Protein AF-A0A2A2J1S6-F1 (afdb_monomer_lite)

Sequence (114 aa):
MRLKYALQRLSPGAIIPHLFRLMFLLVLLCCCFSTACAGLIKECRVVGAEELIDEEGCDLSIVRVNRCSGQCLSFSFPNPNTRKNTVHAKCCRMVDSEWVSNESLHAHKDGMFT

InterPro domains:
  IPR004133 DAN [PF03045] (42-93)
  IPR029034 Cystine-knot cytokine [G3DSA:2.10.90.10] (30-110)

Secondary structure (DSSP, 8-state):
--SSSSSS---HHHHHHHHHHHHHHHHHHHHHHHHHHHTT---EEEEEEEEEE--TTS--EEEEEEEEEE---EEEEE-TTTSSEEEEE-----SS-----HHHHHH-TT----

pLDDT: mean 76.31, std 16.29, range [42.03, 92.88]

Organism: NCBI:txid2018661

Structure (mmCIF, N/CA/C/O backbone):
data_AF-A0A2A2J1S6-F1
#
_entry.id   AF-A0A2A2J1S6-F1
#
loop_
_atom_site.group_PDB
_atom_site.id
_atom_site.type_symbol
_atom_site.label_atom_id
_atom_site.label_alt_id
_atom_site.label_comp_id
_atom_site.label_asym_id
_atom_site.label_entity_id
_atom_site.label_seq_id
_atom_site.pdbx_PDB_ins_code
_atom_site.Cartn_x
_atom_site.Cartn_y
_atom_site.Cartn_z
_atom_site.occupancy
_atom_site.B_iso_or_equiv
_atom_site.auth_seq_id
_atom_site.auth_comp_id
_atom_site.auth_asym_id
_atom_site.auth_atom_id
_atom_site.pdbx_PDB_model_num
ATOM 1 N N . MET A 1 1 ? 70.006 -18.187 -14.563 1.00 45.47 1 MET A N 1
ATOM 2 C CA . MET A 1 1 ? 69.696 -17.158 -13.536 1.00 45.47 1 MET A CA 1
ATOM 3 C C . MET A 1 1 ? 68.894 -15.974 -14.112 1.00 45.47 1 MET A C 1
ATOM 5 O O . MET A 1 1 ? 69.337 -14.839 -14.020 1.00 45.47 1 MET A O 1
ATOM 9 N N . ARG A 1 2 ? 67.710 -16.188 -14.710 1.00 51.38 2 ARG A N 1
ATOM 10 C CA . ARG A 1 2 ? 66.875 -15.080 -15.242 1.00 51.38 2 ARG A CA 1
ATOM 11 C C . ARG A 1 2 ? 65.363 -15.232 -15.010 1.00 51.38 2 ARG A C 1
ATOM 13 O O . ARG A 1 2 ? 64.590 -14.477 -15.575 1.00 51.38 2 ARG A O 1
ATOM 20 N N . LEU A 1 3 ? 64.933 -16.162 -14.152 1.00 45.31 3 LEU A N 1
ATOM 21 C CA . LEU A 1 3 ? 63.503 -16.386 -13.882 1.00 45.31 3 LEU A CA 1
ATOM 22 C C . LEU A 1 3 ? 62.995 -15.737 -12.581 1.00 45.31 3 LEU A C 1
ATOM 24 O O . LEU A 1 3 ? 61.798 -15.735 -12.329 1.00 45.31 3 LEU A O 1
ATOM 28 N N . LYS A 1 4 ? 63.882 -15.156 -11.758 1.00 44.22 4 LYS A N 1
ATOM 29 C CA . LYS A 1 4 ? 63.505 -14.511 -10.484 1.00 44.22 4 LYS A CA 1
ATOM 30 C C . LYS A 1 4 ? 63.118 -13.028 -10.612 1.00 44.22 4 LYS A C 1
ATOM 32 O O . LYS A 1 4 ? 62.573 -12.478 -9.669 1.00 44.22 4 LYS A O 1
ATOM 37 N N . TYR A 1 5 ? 63.343 -12.393 -11.767 1.00 45.44 5 TYR A N 1
ATOM 38 C CA . TYR A 1 5 ? 63.159 -10.941 -11.934 1.00 45.44 5 TYR A CA 1
ATOM 39 C C . TYR A 1 5 ? 61.802 -10.515 -12.518 1.00 45.44 5 TYR A C 1
ATOM 41 O O . TYR A 1 5 ? 61.504 -9.324 -12.544 1.00 45.44 5 TYR A O 1
ATOM 49 N N . ALA A 1 6 ? 60.961 -11.451 -12.971 1.00 47.38 6 ALA A N 1
ATOM 50 C CA . ALA A 1 6 ? 59.652 -11.117 -13.548 1.00 47.38 6 ALA A CA 1
ATOM 51 C C . ALA A 1 6 ? 58.506 -11.094 -12.514 1.00 47.38 6 ALA A C 1
ATOM 53 O O . ALA A 1 6 ? 57.470 -10.488 -12.762 1.00 47.38 6 ALA A O 1
ATOM 54 N N . LEU A 1 7 ? 58.701 -11.700 -11.337 1.00 47.94 7 LEU A N 1
ATOM 55 C CA . LEU A 1 7 ? 57.692 -11.802 -10.269 1.00 47.94 7 LEU A CA 1
ATOM 56 C C . LEU A 1 7 ? 57.737 -10.647 -9.251 1.00 47.94 7 LEU A C 1
ATOM 58 O O . LEU A 1 7 ? 56.959 -10.630 -8.305 1.00 47.94 7 LEU A O 1
ATOM 62 N N . GLN A 1 8 ? 58.621 -9.665 -9.445 1.00 48.72 8 GLN A N 1
ATOM 63 C CA . GLN A 1 8 ? 58.865 -8.560 -8.504 1.00 48.72 8 GLN A CA 1
ATOM 64 C C . GLN A 1 8 ? 58.254 -7.214 -8.940 1.00 48.72 8 GLN A C 1
ATOM 66 O O . GLN A 1 8 ? 58.631 -6.165 -8.425 1.00 48.72 8 GLN A O 1
ATOM 71 N N . ARG A 1 9 ? 57.302 -7.224 -9.888 1.00 48.19 9 ARG A N 1
ATOM 72 C CA . ARG A 1 9 ? 56.611 -6.016 -10.386 1.00 48.19 9 ARG A CA 1
ATOM 73 C C . ARG A 1 9 ? 55.110 -5.941 -10.094 1.00 48.19 9 ARG A C 1
ATOM 75 O O . ARG A 1 9 ? 54.458 -5.044 -10.617 1.00 48.19 9 ARG A O 1
ATOM 82 N N . LEU A 1 10 ? 54.550 -6.802 -9.243 1.00 55.53 10 LEU A N 1
ATOM 83 C CA . LEU A 1 10 ? 53.261 -6.480 -8.622 1.00 55.53 10 LEU A CA 1
ATOM 84 C C . LEU A 1 10 ? 53.542 -5.631 -7.382 1.00 55.53 10 LEU A C 1
ATOM 86 O O . LEU A 1 10 ? 53.821 -6.147 -6.302 1.00 55.53 10 LEU A O 1
ATOM 90 N N . SER A 1 11 ? 53.547 -4.310 -7.566 1.00 50.47 11 SER A N 1
ATOM 91 C CA . SER A 1 11 ? 53.644 -3.384 -6.446 1.00 50.47 11 SER A CA 1
ATOM 92 C C . SER A 1 11 ? 52.398 -3.548 -5.556 1.00 50.47 11 SER A C 1
ATOM 94 O O . SER A 1 11 ? 51.269 -3.498 -6.055 1.00 50.47 11 SER A O 1
ATOM 96 N N . PRO A 1 12 ? 52.553 -3.718 -4.231 1.00 55.16 12 PRO A N 1
ATOM 97 C CA . PRO A 1 12 ? 51.415 -3.843 -3.315 1.00 55.16 12 PRO A CA 1
ATOM 98 C C . PRO A 1 12 ? 50.518 -2.588 -3.301 1.00 55.16 12 PRO A C 1
ATOM 100 O O . PRO A 1 12 ? 49.359 -2.660 -2.903 1.00 55.16 12 PRO A O 1
ATOM 103 N N . GLY A 1 13 ? 51.017 -1.451 -3.806 1.00 55.84 13 GLY A N 1
ATOM 104 C CA . GLY A 1 13 ? 50.269 -0.196 -3.929 1.00 55.84 13 GLY A CA 1
ATOM 105 C C . GLY A 1 13 ? 49.214 -0.162 -5.044 1.00 55.84 13 GLY A C 1
ATOM 106 O O . GLY A 1 13 ? 48.330 0.687 -4.994 1.00 55.84 13 GLY A O 1
ATOM 107 N N . ALA A 1 14 ? 49.256 -1.074 -6.024 1.00 57.69 14 ALA A N 1
ATOM 108 C CA . ALA A 1 14 ? 48.245 -1.145 -7.087 1.00 57.69 14 ALA A CA 1
ATOM 109 C C . ALA A 1 14 ? 47.039 -2.031 -6.716 1.00 57.69 14 ALA A C 1
ATOM 111 O O . ALA A 1 14 ? 45.959 -1.875 -7.273 1.00 57.69 14 ALA A O 1
ATOM 112 N N . ILE A 1 15 ? 47.187 -2.939 -5.748 1.00 64.81 15 ILE A N 1
ATOM 113 C CA . ILE A 1 15 ? 46.153 -3.925 -5.386 1.00 64.81 15 ILE A CA 1
ATOM 114 C C . ILE A 1 15 ? 45.027 -3.275 -4.568 1.00 64.81 15 ILE A C 1
ATOM 116 O O . ILE A 1 15 ? 43.849 -3.532 -4.807 1.00 64.81 15 ILE A O 1
ATOM 120 N N . ILE A 1 16 ? 45.384 -2.378 -3.649 1.00 71.50 16 ILE A N 1
ATOM 121 C CA . ILE A 1 16 ? 44.452 -1.661 -2.767 1.00 71.50 16 ILE A CA 1
ATOM 122 C C . ILE A 1 16 ? 43.392 -0.857 -3.552 1.00 71.50 16 ILE A C 1
ATOM 124 O O . ILE A 1 16 ? 42.203 -1.042 -3.283 1.00 71.50 16 ILE A O 1
ATOM 128 N N . PRO A 1 17 ? 43.739 -0.021 -4.556 1.00 76.81 17 PRO A N 1
ATOM 129 C CA . PRO A 1 17 ? 42.730 0.711 -5.325 1.00 76.81 17 PRO A CA 1
ATOM 130 C C . PRO A 1 17 ? 41.869 -0.203 -6.209 1.00 76.81 17 PRO A C 1
ATOM 132 O O . PRO A 1 17 ? 40.706 0.113 -6.457 1.00 76.81 17 PRO A O 1
ATOM 135 N N . HIS A 1 18 ? 42.398 -1.343 -6.668 1.00 76.31 18 HIS A N 1
ATOM 136 C CA . HIS A 1 18 ? 41.619 -2.326 -7.424 1.00 76.31 18 HIS A CA 1
ATOM 137 C C . HIS A 1 18 ? 40.601 -3.059 -6.546 1.00 76.31 18 HIS A C 1
ATOM 139 O O . HIS A 1 18 ? 39.448 -3.194 -6.953 1.00 76.31 18 HIS A O 1
ATOM 145 N N . LEU A 1 19 ? 40.991 -3.458 -5.332 1.00 80.62 19 LEU A N 1
ATOM 146 C CA . LEU A 1 19 ? 40.080 -4.041 -4.347 1.00 80.62 19 LEU A CA 1
ATOM 147 C C . LEU A 1 19 ? 38.991 -3.046 -3.937 1.00 80.62 19 LEU A C 1
ATOM 149 O O . LEU A 1 19 ? 37.820 -3.412 -3.905 1.00 80.62 19 LEU A O 1
ATOM 153 N N . PHE A 1 20 ? 39.347 -1.776 -3.717 1.00 85.81 20 PHE A N 1
ATOM 154 C CA . PHE A 1 20 ? 38.384 -0.722 -3.391 1.00 85.81 20 PHE A CA 1
ATOM 155 C C . PHE A 1 20 ? 37.360 -0.495 -4.516 1.00 85.81 20 PHE A C 1
ATOM 157 O O . PHE A 1 20 ? 36.163 -0.402 -4.254 1.00 85.81 20 PHE A O 1
ATOM 164 N N . ARG A 1 21 ? 37.801 -0.481 -5.784 1.00 88.69 21 ARG A N 1
ATOM 165 C CA . ARG A 1 21 ? 36.903 -0.389 -6.952 1.00 88.69 21 ARG A CA 1
ATOM 166 C C . ARG A 1 21 ? 35.960 -1.587 -7.061 1.00 88.69 21 ARG A C 1
ATOM 168 O O . ARG A 1 21 ? 34.781 -1.397 -7.336 1.00 88.69 21 ARG A O 1
ATOM 175 N N . LEU A 1 22 ? 36.462 -2.800 -6.834 1.00 89.12 22 LEU A N 1
ATOM 176 C CA . LEU A 1 22 ? 35.654 -4.024 -6.837 1.00 89.12 22 LEU A CA 1
ATOM 177 C C . LEU A 1 22 ? 34.604 -4.004 -5.726 1.00 89.12 22 LEU A C 1
ATOM 179 O O . LEU A 1 22 ? 33.440 -4.300 -5.982 1.00 89.12 22 LEU A O 1
ATOM 183 N N . MET A 1 23 ? 34.997 -3.589 -4.521 1.00 88.56 23 MET A N 1
ATOM 184 C CA . MET A 1 23 ? 34.082 -3.443 -3.393 1.00 88.56 23 MET A CA 1
ATOM 185 C C . MET A 1 23 ? 32.993 -2.407 -3.679 1.00 88.56 23 MET A C 1
ATOM 187 O O . MET A 1 23 ? 31.821 -2.669 -3.434 1.00 88.56 23 MET A O 1
ATOM 191 N N . PHE A 1 24 ? 33.361 -1.256 -4.245 1.00 90.75 24 PHE A N 1
ATOM 192 C CA . PHE A 1 24 ? 32.407 -0.212 -4.606 1.00 90.75 24 PHE A CA 1
ATOM 193 C C . PHE A 1 24 ? 31.406 -0.690 -5.670 1.00 90.75 24 PHE A C 1
ATOM 195 O O . PHE A 1 24 ? 30.206 -0.473 -5.528 1.00 90.75 24 PHE A O 1
ATOM 202 N N . LEU A 1 25 ? 31.876 -1.409 -6.695 1.00 91.44 25 LEU A N 1
ATOM 203 C CA . LEU A 1 25 ? 31.009 -2.012 -7.714 1.00 91.44 25 LEU A CA 1
ATOM 204 C C . LEU A 1 25 ? 30.059 -3.062 -7.123 1.00 91.44 25 LEU A C 1
ATOM 206 O O . LEU A 1 25 ? 28.884 -3.076 -7.475 1.00 91.44 25 LEU A O 1
ATOM 210 N N . LEU A 1 26 ? 30.539 -3.904 -6.204 1.00 91.44 26 LEU A N 1
ATOM 211 C CA . LEU A 1 26 ? 29.716 -4.883 -5.484 1.00 91.44 26 LEU A CA 1
ATOM 212 C C . LEU A 1 26 ? 28.634 -4.211 -4.632 1.00 91.44 26 LEU A C 1
ATOM 214 O O . LEU A 1 26 ? 27.485 -4.646 -4.657 1.00 91.44 26 LEU A O 1
ATOM 218 N N . VAL A 1 27 ? 28.975 -3.132 -3.921 1.00 91.62 27 VAL A N 1
ATOM 219 C CA . VAL A 1 27 ? 28.009 -2.353 -3.132 1.00 91.62 27 VAL A CA 1
ATOM 220 C C . VAL A 1 27 ? 26.946 -1.740 -4.040 1.00 91.62 27 VAL A C 1
ATOM 222 O O . VAL A 1 27 ? 25.759 -1.907 -3.771 1.00 91.62 27 VAL A O 1
ATOM 225 N N . LEU A 1 28 ? 27.342 -1.106 -5.149 1.00 87.88 28 LEU A N 1
ATOM 226 C CA . LEU A 1 28 ? 26.394 -0.551 -6.120 1.00 87.88 28 LEU A CA 1
ATOM 227 C C . LEU A 1 28 ? 25.473 -1.627 -6.704 1.00 87.88 28 LEU A C 1
ATOM 229 O O . LEU A 1 28 ? 24.267 -1.411 -6.803 1.00 87.88 28 LEU A O 1
ATOM 233 N N . LEU A 1 29 ? 26.021 -2.795 -7.046 1.00 89.75 29 LEU A N 1
ATOM 234 C CA . LEU A 1 29 ? 25.241 -3.920 -7.550 1.00 89.75 29 LEU A CA 1
ATOM 235 C C . LEU A 1 29 ? 24.209 -4.376 -6.504 1.00 89.75 29 LEU A C 1
ATOM 237 O O . LEU A 1 29 ? 23.024 -4.464 -6.818 1.00 89.75 29 LEU A O 1
ATOM 241 N N . CYS A 1 30 ? 24.625 -4.588 -5.252 1.00 86.88 30 CYS A N 1
ATOM 242 C CA . CYS A 1 30 ? 23.725 -4.950 -4.154 1.00 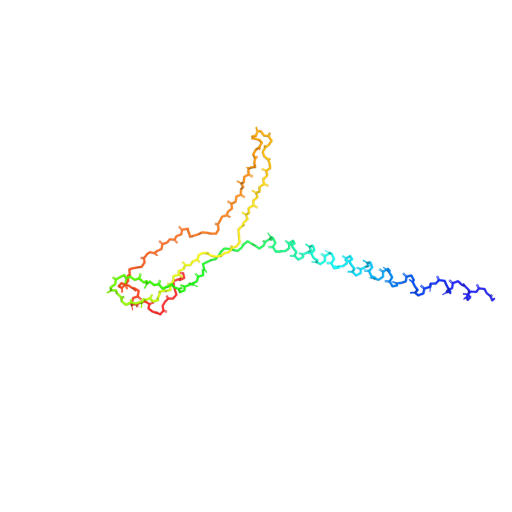86.88 30 CYS A CA 1
ATOM 243 C C . CYS A 1 30 ? 22.629 -3.901 -3.922 1.00 86.88 30 CYS A C 1
ATOM 24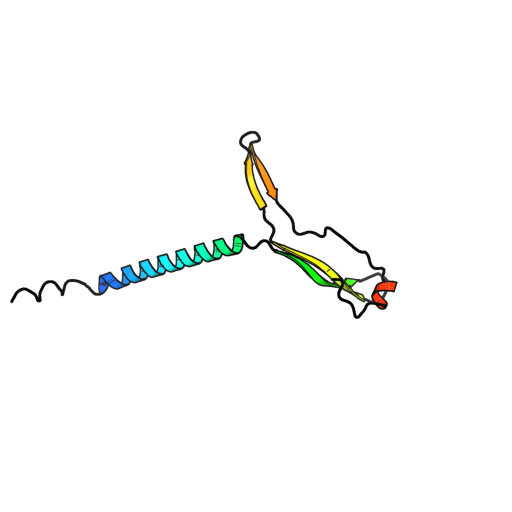5 O O . CYS A 1 30 ? 21.468 -4.266 -3.716 1.00 86.88 30 CYS A O 1
ATOM 247 N N . CYS A 1 31 ? 22.960 -2.608 -3.995 1.00 83.38 31 CYS A N 1
ATOM 248 C CA . CYS A 1 31 ? 21.977 -1.533 -3.882 1.00 83.38 31 CYS A CA 1
ATOM 249 C C . CYS A 1 31 ? 20.939 -1.595 -5.013 1.00 83.38 31 CYS A C 1
ATOM 251 O O . CYS A 1 31 ? 19.746 -1.509 -4.736 1.00 83.38 31 CYS A O 1
ATOM 253 N N . CYS A 1 32 ? 21.368 -1.811 -6.260 1.00 78.75 32 CYS A N 1
ATOM 254 C CA . CYS A 1 32 ? 20.473 -1.956 -7.412 1.00 78.75 32 CYS A CA 1
ATOM 255 C C . CYS A 1 32 ? 19.566 -3.194 -7.313 1.00 78.75 32 CYS A C 1
ATOM 257 O O . CYS A 1 32 ? 18.386 -3.121 -7.645 1.00 78.75 32 CYS A O 1
ATOM 259 N N . PHE A 1 33 ? 20.088 -4.328 -6.837 1.00 75.56 33 PHE A N 1
ATOM 260 C CA . PHE A 1 33 ? 19.272 -5.529 -6.622 1.00 75.56 33 PHE A CA 1
ATOM 261 C C . PHE A 1 33 ? 18.237 -5.324 -5.510 1.00 75.56 33 PHE A C 1
ATOM 263 O O . PHE A 1 33 ? 17.082 -5.717 -5.660 1.00 75.56 33 PHE A O 1
ATOM 270 N N . SER A 1 34 ? 18.622 -4.663 -4.417 1.00 68.69 34 SER A N 1
ATOM 271 C CA . SER A 1 34 ? 17.722 -4.406 -3.285 1.00 68.69 34 SER A CA 1
ATOM 272 C C . SER A 1 34 ? 16.559 -3.489 -3.673 1.00 68.69 34 SER A C 1
ATOM 274 O O . SER A 1 34 ? 15.412 -3.746 -3.305 1.00 68.69 34 SER A O 1
ATOM 276 N N . THR A 1 35 ? 16.828 -2.444 -4.460 1.00 64.12 35 THR A N 1
ATOM 277 C CA . THR A 1 35 ? 15.791 -1.520 -4.941 1.00 64.12 35 THR A CA 1
ATOM 278 C C . THR A 1 35 ? 14.883 -2.162 -5.988 1.00 64.12 35 THR A C 1
ATOM 280 O O . THR A 1 35 ? 13.676 -1.922 -5.969 1.00 64.12 35 THR A O 1
ATOM 283 N N . ALA A 1 36 ? 15.424 -3.027 -6.853 1.00 61.91 36 ALA A N 1
ATOM 284 C CA . ALA A 1 36 ? 14.633 -3.778 -7.825 1.00 61.91 36 ALA A CA 1
ATOM 285 C C . ALA A 1 36 ? 13.632 -4.732 -7.148 1.00 61.91 36 ALA A C 1
ATOM 287 O O . ALA A 1 36 ? 12.477 -4.803 -7.566 1.00 61.91 36 ALA A O 1
ATOM 288 N N . CYS A 1 37 ? 14.036 -5.417 -6.074 1.00 58.44 37 CYS A N 1
ATOM 289 C CA . CYS A 1 37 ? 13.155 -6.325 -5.335 1.00 58.44 37 CYS A CA 1
ATOM 290 C C . CYS A 1 37 ? 12.045 -5.586 -4.570 1.00 58.44 37 CYS A C 1
ATOM 292 O O . CYS A 1 37 ? 10.905 -6.048 -4.554 1.00 58.44 37 CYS A O 1
ATOM 294 N N . ALA A 1 38 ? 12.343 -4.421 -3.983 1.00 59.69 38 ALA A N 1
ATOM 295 C CA . ALA A 1 38 ? 11.359 -3.638 -3.232 1.00 59.69 38 ALA A CA 1
ATOM 296 C C . ALA A 1 38 ? 10.212 -3.097 -4.111 1.00 59.69 38 ALA A C 1
ATOM 298 O O . ALA A 1 38 ? 9.086 -2.975 -3.641 1.00 59.69 38 ALA A O 1
ATOM 299 N N . GLY A 1 39 ? 10.466 -2.817 -5.395 1.00 58.12 39 GLY A N 1
ATOM 300 C CA . GLY A 1 39 ? 9.442 -2.332 -6.332 1.00 58.12 39 GLY A CA 1
ATOM 301 C C . GLY A 1 39 ? 8.489 -3.406 -6.880 1.00 58.12 39 GLY A C 1
ATOM 302 O O . GLY A 1 39 ? 7.522 -3.071 -7.566 1.00 58.12 39 GLY A O 1
ATOM 303 N N . LEU A 1 40 ? 8.753 -4.691 -6.615 1.00 60.06 40 LEU A N 1
ATOM 304 C CA . LEU A 1 40 ? 7.990 -5.823 -7.160 1.00 60.06 40 LEU A CA 1
ATOM 305 C C . LEU A 1 40 ? 6.982 -6.429 -6.177 1.00 60.06 40 LEU A C 1
ATOM 307 O O . LEU A 1 40 ? 6.123 -7.205 -6.605 1.00 60.06 40 LEU A O 1
ATOM 311 N N . ILE A 1 41 ? 7.042 -6.066 -4.894 1.00 64.94 41 ILE A N 1
ATOM 312 C CA . ILE A 1 41 ? 6.107 -6.562 -3.882 1.00 64.94 41 ILE A CA 1
ATOM 313 C C . ILE A 1 41 ? 4.760 -5.856 -4.081 1.00 64.94 41 ILE A C 1
ATOM 315 O O . ILE A 1 41 ? 4.607 -4.662 -3.834 1.00 64.94 41 ILE A O 1
ATOM 319 N N . LYS A 1 42 ? 3.775 -6.603 -4.582 1.00 74.25 42 LYS A N 1
ATOM 320 C CA . LYS A 1 42 ? 2.391 -6.149 -4.766 1.00 74.25 42 LYS A CA 1
ATOM 321 C C . LYS A 1 42 ? 1.514 -6.918 -3.800 1.00 74.25 42 LYS A C 1
ATOM 323 O O . LYS A 1 42 ? 0.947 -7.945 -4.160 1.00 74.25 42 LYS A O 1
ATOM 328 N N . GLU A 1 43 ? 1.432 -6.431 -2.577 1.00 84.81 43 GLU A N 1
ATOM 329 C CA . GLU A 1 43 ? 0.611 -7.048 -1.546 1.00 84.81 43 GLU A CA 1
ATOM 330 C C . GLU A 1 43 ? -0.374 -6.006 -1.030 1.00 84.81 43 GLU A C 1
ATOM 332 O O . GLU A 1 43 ? 0.030 -4.927 -0.607 1.00 84.81 43 GLU A O 1
ATOM 337 N N . CYS A 1 44 ? -1.664 -6.319 -1.107 1.00 89.56 44 CYS A N 1
ATOM 338 C CA . CYS A 1 44 ? -2.748 -5.571 -0.482 1.00 89.56 44 CYS A CA 1
ATOM 339 C C . CYS A 1 44 ? -3.539 -6.571 0.348 1.00 89.56 44 CYS A C 1
ATOM 341 O O . CYS A 1 44 ? -3.981 -7.589 -0.185 1.00 89.56 44 CYS A O 1
ATOM 343 N N . ARG A 1 45 ? -3.674 -6.303 1.645 1.00 91.12 45 ARG A N 1
ATOM 344 C CA . ARG A 1 45 ? -4.332 -7.211 2.583 1.00 91.12 45 ARG A CA 1
ATOM 345 C C . ARG A 1 45 ? -5.219 -6.456 3.555 1.00 91.12 45 ARG A C 1
ATOM 347 O O . ARG A 1 45 ? -5.013 -5.266 3.811 1.00 91.12 45 ARG A O 1
ATOM 354 N N . VAL A 1 46 ? -6.179 -7.180 4.110 1.00 90.31 46 VAL A N 1
ATOM 355 C CA . VAL A 1 46 ? -6.975 -6.710 5.238 1.00 90.31 46 VAL A CA 1
ATOM 356 C C . VAL A 1 46 ? -6.140 -6.847 6.510 1.00 90.31 46 VAL A C 1
ATOM 358 O O . VAL A 1 46 ? -5.480 -7.861 6.730 1.00 90.31 46 VAL A O 1
ATOM 361 N N . VAL A 1 47 ? -6.129 -5.799 7.323 1.00 91.62 47 VAL A N 1
ATOM 362 C CA . VAL A 1 47 ? -5.476 -5.743 8.629 1.00 91.62 47 VAL A CA 1
ATOM 363 C C . VAL A 1 47 ? -6.497 -5.285 9.664 1.00 91.62 47 VAL A C 1
ATOM 365 O O . VAL A 1 47 ? -7.223 -4.320 9.431 1.00 91.62 47 VAL A O 1
ATOM 368 N N . GLY A 1 48 ? -6.556 -5.973 10.801 1.00 89.12 48 GLY A N 1
ATOM 369 C CA . GLY A 1 48 ? -7.349 -5.522 11.940 1.00 89.12 48 GLY A CA 1
ATOM 370 C C . GLY A 1 48 ? -6.685 -4.319 12.608 1.00 89.12 48 GLY A C 1
ATOM 371 O O . GLY A 1 48 ? -5.464 -4.293 12.772 1.00 89.12 48 GLY A O 1
ATOM 372 N N . ALA A 1 49 ? -7.476 -3.324 12.986 1.00 87.81 49 ALA A N 1
ATOM 373 C CA . ALA A 1 49 ? -7.027 -2.144 13.703 1.00 87.81 49 ALA A CA 1
ATOM 374 C C . ALA A 1 49 ? -8.035 -1.767 14.790 1.00 87.81 49 ALA A C 1
ATOM 376 O O . ALA A 1 49 ? -9.239 -1.920 14.608 1.00 87.81 49 ALA A O 1
ATOM 377 N N . GLU A 1 50 ? -7.534 -1.277 15.916 1.00 89.81 50 GLU A N 1
ATOM 378 C CA . GLU A 1 50 ? -8.371 -0.754 16.992 1.00 89.81 50 GLU A CA 1
ATOM 379 C C . GLU A 1 50 ? -8.651 0.727 16.736 1.00 89.81 50 GLU A C 1
ATOM 381 O O . GLU A 1 50 ? -7.734 1.490 16.435 1.00 89.81 50 GLU A O 1
ATOM 386 N N . GLU A 1 51 ? -9.919 1.113 16.821 1.00 86.38 51 GLU A N 1
ATOM 387 C CA . GLU A 1 51 ? -10.389 2.485 16.681 1.00 86.38 51 GLU A CA 1
ATOM 388 C C . GLU A 1 51 ? -11.152 2.916 17.919 1.00 86.38 51 GLU A C 1
ATOM 390 O O . GLU A 1 51 ? -11.915 2.144 18.498 1.00 86.38 51 GLU A O 1
ATOM 395 N N . LEU A 1 52 ? -10.932 4.165 18.313 1.00 87.38 52 LEU A N 1
ATOM 396 C CA . LEU A 1 52 ? -11.645 4.800 19.406 1.00 87.38 52 LEU A CA 1
ATOM 397 C C . LEU A 1 52 ? -12.864 5.515 18.824 1.00 87.38 52 LEU A C 1
ATOM 399 O O . LEU A 1 52 ? -12.716 6.399 17.982 1.00 87.38 52 LEU A O 1
ATOM 403 N N . ILE A 1 53 ? -14.051 5.136 19.280 1.00 85.06 53 ILE A N 1
ATOM 404 C CA . ILE A 1 53 ? -15.287 5.853 18.992 1.00 85.06 53 ILE A CA 1
ATOM 405 C C . ILE A 1 53 ? -15.560 6.775 20.181 1.00 85.06 53 ILE A C 1
ATOM 407 O O . ILE A 1 53 ? -15.777 6.307 21.304 1.00 85.06 53 ILE A O 1
ATOM 411 N N . ASP A 1 54 ? -15.511 8.076 19.908 1.00 87.50 54 ASP A N 1
ATOM 412 C CA . ASP A 1 54 ? -15.818 9.155 20.844 1.00 87.50 54 ASP A CA 1
ATOM 413 C C . ASP A 1 54 ? -17.098 9.853 20.370 1.00 87.50 54 ASP A C 1
ATOM 415 O O . ASP A 1 54 ? -17.093 10.569 19.369 1.00 87.50 54 ASP A O 1
ATOM 419 N N . GLU A 1 55 ? -18.206 9.559 21.047 1.00 84.25 55 GLU A N 1
ATOM 420 C CA . GLU A 1 55 ? -19.534 10.104 20.754 1.00 84.25 55 GLU A CA 1
ATOM 421 C C . GLU A 1 55 ? -19.959 11.016 21.908 1.00 84.25 55 GLU A C 1
ATOM 423 O O . GLU A 1 55 ? -19.853 10.647 23.082 1.00 84.25 55 GLU A O 1
ATOM 428 N N . GLU A 1 56 ? -20.471 12.208 21.590 1.00 85.62 56 GLU A N 1
ATOM 429 C CA . GLU A 1 56 ? -20.850 13.192 22.607 1.00 85.62 56 GLU A CA 1
ATOM 430 C C . GLU A 1 56 ? -21.930 12.636 23.552 1.00 85.62 56 GLU A C 1
ATOM 432 O O . GLU A 1 56 ? -23.026 12.257 23.139 1.00 85.62 56 GLU A O 1
ATOM 437 N N . GLY A 1 57 ? -21.630 12.617 24.855 1.00 83.69 57 GLY A N 1
ATOM 438 C CA . GLY A 1 57 ? -22.558 12.146 25.889 1.00 83.69 57 GLY A CA 1
ATOM 439 C C . GLY A 1 57 ? -22.578 10.628 26.105 1.00 83.69 57 GLY A C 1
ATOM 440 O O . GLY A 1 57 ? -23.415 10.153 26.873 1.00 83.69 57 GLY A O 1
ATOM 441 N N . CYS A 1 58 ? -21.670 9.878 25.475 1.00 81.62 58 CYS A N 1
ATOM 442 C CA . CYS A 1 58 ? -21.469 8.444 25.690 1.00 81.62 58 CYS A CA 1
ATOM 443 C C . CYS A 1 58 ? -20.079 8.147 26.276 1.00 81.62 58 CYS A C 1
ATOM 445 O O . CYS A 1 58 ? -19.168 8.969 26.207 1.00 81.62 58 CYS A O 1
ATOM 447 N N . ASP A 1 59 ? -19.910 6.955 26.852 1.00 83.62 59 ASP A N 1
ATOM 448 C CA . ASP A 1 59 ? -18.594 6.481 27.282 1.00 83.62 59 ASP A CA 1
ATOM 449 C C . ASP A 1 59 ? -17.728 6.096 26.071 1.00 83.62 59 ASP A C 1
ATOM 451 O O . ASP A 1 59 ? -18.208 5.500 25.102 1.00 83.62 59 ASP A O 1
ATOM 455 N N . LEU A 1 60 ? -16.427 6.391 26.157 1.00 81.75 60 LEU A N 1
ATOM 456 C CA . LEU A 1 60 ? -15.432 6.029 25.145 1.00 81.75 60 LEU A CA 1
ATOM 457 C C . LEU A 1 60 ? -15.442 4.518 24.885 1.00 81.75 60 LEU A C 1
ATOM 459 O O . LEU A 1 60 ? -15.285 3.716 25.811 1.00 81.75 60 LEU A O 1
ATOM 463 N N . SER A 1 61 ? -15.550 4.125 23.616 1.00 81.69 61 SER A N 1
ATOM 464 C CA . SER A 1 61 ? -15.546 2.715 23.219 1.00 81.69 61 SER A CA 1
ATOM 465 C C . SER A 1 61 ? -14.416 2.412 22.236 1.00 81.69 61 SER A C 1
ATOM 467 O O . SER A 1 61 ? -14.130 3.186 21.328 1.00 81.69 61 SER A O 1
ATOM 469 N N . ILE A 1 62 ? -13.730 1.282 22.441 1.00 84.19 62 ILE A N 1
ATOM 470 C CA . ILE A 1 62 ? -12.682 0.791 21.537 1.00 84.19 62 ILE A CA 1
ATOM 471 C C . ILE A 1 62 ? -13.270 -0.347 20.713 1.00 84.19 62 ILE A C 1
ATOM 473 O O . ILE A 1 62 ? -13.745 -1.342 21.266 1.00 84.19 62 ILE A O 1
ATOM 477 N N . VAL A 1 63 ? -13.208 -0.211 19.394 1.00 84.50 63 VAL A N 1
ATOM 478 C CA . VAL A 1 63 ? -13.747 -1.171 18.433 1.00 84.50 63 VAL A CA 1
ATOM 479 C C . VAL A 1 63 ? -12.630 -1.734 17.562 1.00 84.50 63 VAL A C 1
ATOM 481 O O . VAL A 1 63 ? -11.675 -1.036 17.235 1.00 84.50 63 VAL A O 1
ATOM 484 N N . ARG A 1 64 ? -12.730 -3.005 17.164 1.00 84.12 64 ARG A N 1
ATOM 485 C CA . ARG A 1 64 ? -11.808 -3.608 16.192 1.00 84.12 64 ARG A CA 1
ATOM 486 C C . ARG A 1 64 ? -12.431 -3.561 14.807 1.00 84.12 64 ARG A C 1
ATOM 488 O O . ARG A 1 64 ? -13.457 -4.188 14.574 1.00 84.12 64 ARG A O 1
ATOM 495 N N . VAL A 1 65 ? -11.796 -2.830 13.900 1.00 87.81 65 VAL A N 1
ATOM 496 C CA . VAL A 1 65 ? -12.226 -2.652 12.511 1.00 87.81 65 VAL A CA 1
ATOM 497 C C . VAL A 1 65 ? -11.204 -3.228 11.546 1.00 87.81 65 VAL A C 1
ATOM 499 O O . VAL A 1 65 ? -10.003 -3.255 11.811 1.00 87.81 65 VAL A O 1
ATOM 502 N N . ASN A 1 66 ? -11.681 -3.646 10.381 1.00 89.38 66 ASN A N 1
ATOM 503 C CA . ASN A 1 66 ? -10.825 -4.064 9.284 1.00 89.38 66 ASN A CA 1
ATOM 504 C C . ASN A 1 66 ? -10.405 -2.854 8.443 1.00 89.38 66 ASN A C 1
ATOM 506 O O . ASN A 1 66 ? -11.204 -1.97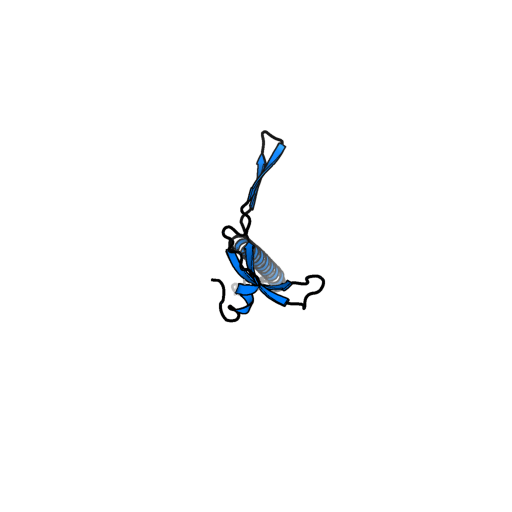0 8.136 1.00 89.38 66 ASN A O 1
ATOM 510 N N . ARG A 1 67 ? -9.135 -2.819 8.039 1.00 89.56 67 ARG A N 1
ATOM 511 C CA . ARG A 1 67 ? -8.553 -1.806 7.152 1.00 89.56 67 ARG A CA 1
ATOM 512 C C . ARG A 1 67 ? -7.787 -2.466 6.024 1.00 89.56 67 ARG A C 1
ATOM 514 O O . ARG A 1 67 ? -7.200 -3.523 6.204 1.00 89.56 67 ARG A O 1
ATOM 521 N N . CYS A 1 68 ? -7.742 -1.827 4.864 1.00 91.44 68 CYS A N 1
ATOM 522 C CA . CYS A 1 68 ? -6.885 -2.276 3.771 1.00 91.44 68 CYS A CA 1
ATOM 523 C C . CYS A 1 68 ? -5.516 -1.600 3.880 1.00 91.44 68 CYS A C 1
ATOM 525 O O . CYS A 1 68 ? -5.441 -0.375 3.968 1.00 91.44 68 CYS A O 1
ATOM 527 N N . SER A 1 69 ? -4.439 -2.384 3.853 1.00 90.50 69 SER A N 1
ATOM 528 C CA . SER A 1 69 ? -3.066 -1.876 3.874 1.00 90.50 69 SER A CA 1
ATOM 529 C C . SER A 1 69 ? -2.189 -2.649 2.898 1.00 90.50 69 SER A C 1
ATOM 531 O O . SER A 1 69 ? -2.300 -3.873 2.776 1.00 90.50 69 SER A O 1
ATOM 533 N N . GLY A 1 70 ? -1.330 -1.933 2.173 1.00 89.38 70 GLY A N 1
ATOM 534 C CA . GLY A 1 70 ? -0.460 -2.559 1.191 1.00 89.38 70 GLY A CA 1
ATOM 535 C C . GLY A 1 70 ? 0.132 -1.633 0.141 1.00 89.38 70 GLY A C 1
ATOM 536 O O . GLY A 1 70 ? -0.109 -0.426 0.118 1.00 89.38 70 GLY A O 1
ATOM 537 N N . GLN A 1 71 ? 0.899 -2.238 -0.761 1.00 87.69 71 GLN A N 1
ATOM 538 C CA . GLN A 1 71 ? 1.527 -1.590 -1.906 1.00 87.69 71 GLN A CA 1
ATOM 539 C C . GLN A 1 71 ? 0.855 -2.052 -3.199 1.00 87.69 71 GLN A C 1
ATOM 541 O O . GLN A 1 71 ? 0.614 -3.240 -3.418 1.00 87.69 71 GLN A O 1
ATOM 546 N N . CYS A 1 72 ? 0.542 -1.097 -4.073 1.00 88.44 72 CYS A N 1
ATOM 547 C CA . CYS A 1 72 ? -0.079 -1.361 -5.364 1.00 88.44 72 CYS A CA 1
ATOM 548 C C . CYS A 1 72 ? 0.714 -0.729 -6.504 1.00 88.44 72 CYS A C 1
ATOM 550 O O . CYS A 1 72 ? 1.435 0.253 -6.344 1.00 88.44 72 CYS A O 1
ATOM 552 N N . LEU A 1 73 ? 0.565 -1.325 -7.681 1.00 85.88 73 LEU A N 1
ATOM 553 C CA . LEU A 1 73 ? 1.289 -0.928 -8.876 1.00 85.88 73 LEU A CA 1
ATOM 554 C C . LEU A 1 73 ? 0.701 0.353 -9.476 1.00 85.88 73 LEU A C 1
ATOM 556 O O . LEU A 1 73 ? -0.505 0.428 -9.724 1.00 85.88 73 LEU A O 1
ATOM 560 N N . SER A 1 74 ? 1.573 1.311 -9.783 1.00 87.19 74 SER A N 1
ATOM 561 C CA . SER A 1 74 ? 1.236 2.488 -10.578 1.00 87.19 74 SER A CA 1
ATOM 562 C C . SER A 1 74 ? 2.264 2.704 -11.684 1.00 87.19 74 SER A C 1
ATOM 564 O O . SER A 1 74 ? 3.468 2.582 -11.470 1.00 87.19 74 SER A O 1
ATOM 566 N N . PHE A 1 75 ? 1.774 2.992 -12.884 1.00 88.50 75 PHE A N 1
ATOM 567 C CA . PHE A 1 75 ? 2.573 3.332 -14.050 1.00 88.50 75 PHE A CA 1
ATOM 568 C C . PHE A 1 75 ? 2.131 4.682 -14.580 1.00 88.50 75 PHE A C 1
ATOM 570 O O . PHE A 1 75 ? 0.940 4.922 -14.770 1.00 88.50 75 PHE A O 1
ATOM 577 N N . SER A 1 76 ? 3.101 5.532 -14.881 1.00 91.44 76 SER A N 1
ATOM 578 C CA . SER A 1 76 ? 2.871 6.835 -15.490 1.00 91.44 76 SER A CA 1
ATOM 579 C C . SER A 1 76 ? 3.733 6.932 -16.735 1.00 91.44 76 SER A C 1
ATOM 581 O O . SER A 1 76 ? 4.937 6.695 -16.667 1.00 91.44 76 SER A O 1
ATOM 583 N N . PHE A 1 77 ? 3.129 7.268 -17.869 1.00 92.75 77 PHE A N 1
ATOM 584 C CA . PHE A 1 77 ? 3.838 7.431 -19.135 1.00 92.75 77 PHE A CA 1
ATOM 585 C C . PHE A 1 77 ? 3.389 8.711 -19.848 1.00 92.75 77 PHE A C 1
ATOM 587 O O . PHE A 1 77 ? 2.217 9.089 -19.761 1.00 92.75 77 PHE A O 1
ATOM 594 N N . PRO A 1 78 ? 4.300 9.412 -20.543 1.00 92.88 78 PRO A N 1
ATOM 595 C CA . PRO A 1 78 ? 3.953 10.621 -21.277 1.00 92.88 78 PRO A CA 1
ATOM 596 C C . PRO A 1 78 ? 3.044 10.279 -22.462 1.00 92.88 78 PRO A C 1
ATOM 598 O O . PRO A 1 78 ? 3.315 9.349 -23.221 1.00 92.88 78 PRO A O 1
ATOM 601 N N . ASN A 1 79 ? 1.964 11.038 -22.639 1.00 90.94 79 ASN A N 1
ATOM 602 C CA . ASN A 1 79 ? 1.077 10.911 -23.788 1.00 90.94 79 ASN A CA 1
ATOM 603 C C . ASN A 1 79 ? 1.513 11.895 -24.890 1.00 90.94 79 ASN A C 1
ATOM 605 O O . ASN A 1 79 ? 1.378 13.112 -24.704 1.00 90.94 79 ASN A O 1
ATOM 609 N N . PRO A 1 80 ? 1.997 11.403 -26.046 1.00 87.69 80 PRO A N 1
ATOM 610 C CA . PRO A 1 80 ? 2.515 12.263 -27.107 1.00 87.69 80 PRO A CA 1
ATOM 611 C C . PRO A 1 80 ? 1.436 13.152 -27.747 1.00 87.69 80 PRO A C 1
ATOM 613 O O . PRO A 1 80 ? 1.758 14.229 -28.238 1.00 87.69 80 PRO A O 1
ATOM 616 N N . ASN A 1 81 ? 0.158 12.761 -27.690 1.00 91.19 81 ASN A N 1
ATOM 617 C CA . ASN A 1 81 ? -0.933 13.505 -28.327 1.00 91.19 81 ASN A CA 1
ATOM 618 C C . ASN A 1 81 ? -1.477 14.640 -27.450 1.00 91.19 81 ASN A C 1
ATOM 620 O O . ASN A 1 81 ? -1.968 15.640 -27.965 1.00 91.19 81 ASN A O 1
ATOM 624 N N . THR A 1 82 ? -1.413 14.502 -26.122 1.00 87.31 82 THR A N 1
ATOM 625 C CA . THR A 1 82 ? -2.061 15.443 -25.189 1.00 87.31 82 THR A CA 1
ATOM 626 C C . THR A 1 82 ? -1.081 16.279 -24.369 1.00 87.31 82 THR A C 1
ATOM 628 O O . THR A 1 82 ? -1.525 17.150 -23.622 1.00 87.31 82 THR A O 1
ATOM 631 N N . ARG A 1 83 ? 0.238 16.043 -24.493 1.00 86.44 83 ARG A N 1
ATOM 632 C CA . ARG A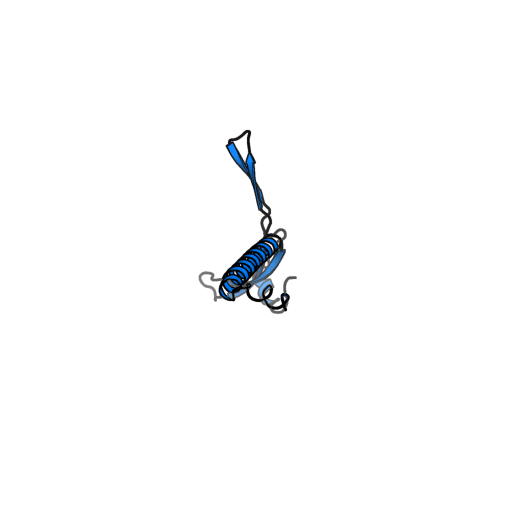 1 83 ? 1.301 16.656 -23.662 1.00 86.44 83 ARG A CA 1
ATOM 633 C C . ARG A 1 83 ? 1.081 16.487 -22.147 1.00 86.44 83 ARG A C 1
ATOM 635 O O . ARG A 1 83 ? 1.662 17.216 -21.349 1.00 86.44 83 ARG A O 1
ATOM 642 N N . LYS A 1 84 ? 0.242 15.528 -21.746 1.00 91.50 84 LYS A N 1
ATOM 643 C CA . LYS A 1 84 ? -0.035 15.153 -20.353 1.00 91.50 84 LYS A CA 1
ATOM 644 C C . LYS A 1 84 ? 0.510 13.755 -20.083 1.00 91.50 84 LYS A C 1
ATOM 646 O O . LYS A 1 84 ? 0.718 12.981 -21.012 1.00 91.50 84 LYS A O 1
ATOM 651 N N . ASN A 1 85 ? 0.695 13.407 -18.816 1.00 91.25 85 ASN A N 1
ATOM 652 C CA . ASN A 1 85 ? 1.006 12.031 -18.441 1.00 91.25 85 ASN A CA 1
ATOM 653 C C . ASN A 1 85 ? -0.289 11.216 -18.36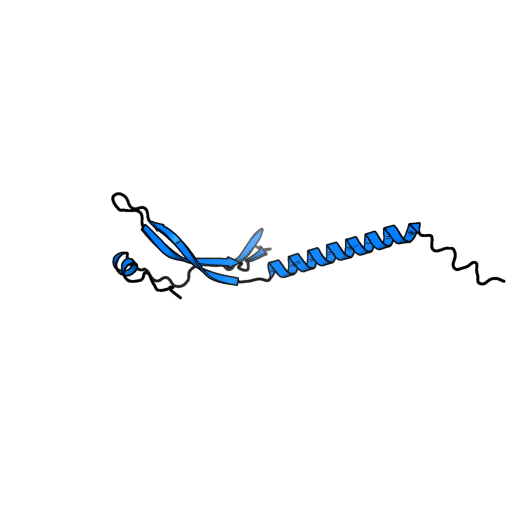4 1.00 91.25 85 ASN A C 1
ATOM 655 O O . ASN A 1 85 ? -1.256 11.640 -17.732 1.00 91.25 85 ASN A O 1
ATOM 659 N N . THR A 1 86 ? -0.299 10.044 -18.991 1.00 91.56 86 THR A N 1
ATOM 660 C CA . THR A 1 86 ? -1.318 9.020 -18.759 1.00 91.56 86 THR A CA 1
ATOM 661 C C . THR A 1 86 ? -0.880 8.177 -17.569 1.00 91.56 86 THR A C 1
ATOM 663 O O . THR A 1 86 ? 0.269 7.739 -17.502 1.00 91.56 86 THR A O 1
ATOM 666 N N . VAL A 1 87 ? -1.801 7.940 -16.638 1.00 89.94 87 VAL A N 1
ATOM 667 C CA . VAL A 1 87 ? -1.548 7.157 -15.426 1.00 89.94 87 VAL A CA 1
ATOM 668 C C . VAL A 1 87 ? -2.416 5.901 -15.440 1.00 89.94 87 VAL A C 1
ATOM 670 O O . VAL A 1 87 ? -3.619 5.955 -15.694 1.00 89.94 87 VAL A O 1
ATOM 673 N N . HIS A 1 88 ? -1.801 4.759 -15.159 1.00 89.88 88 HIS A N 1
ATOM 674 C CA . HIS A 1 88 ? -2.452 3.481 -14.905 1.00 89.88 88 HIS A CA 1
ATOM 675 C C . HIS A 1 88 ? -2.044 2.995 -13.520 1.00 89.88 88 HIS A C 1
ATOM 677 O O . HIS A 1 88 ? -0.942 2.486 -13.326 1.00 89.88 88 HIS A O 1
ATOM 683 N N . ALA A 1 89 ? -2.932 3.176 -12.546 1.00 88.56 89 ALA A N 1
ATOM 684 C CA . ALA A 1 89 ? -2.680 2.837 -11.155 1.00 88.56 89 ALA A CA 1
ATOM 685 C C . ALA A 1 89 ? -3.776 1.932 -10.595 1.00 88.56 89 ALA A C 1
ATOM 687 O O . ALA A 1 89 ? -4.954 2.083 -10.918 1.00 88.56 89 ALA A O 1
ATOM 688 N N . LYS A 1 90 ? -3.367 0.999 -9.737 1.00 88.19 90 LYS A N 1
ATOM 689 C CA . LYS A 1 90 ? -4.254 0.274 -8.827 1.00 88.19 90 LYS A CA 1
ATOM 690 C C . LYS A 1 90 ? -4.045 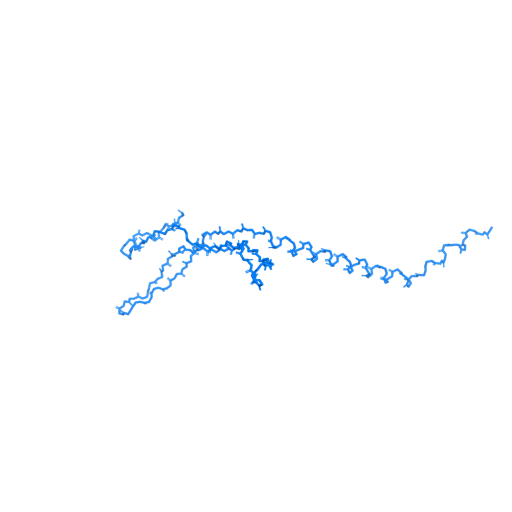0.828 -7.419 1.00 88.19 90 LYS A C 1
ATOM 692 O O . LYS A 1 90 ? -2.917 1.154 -7.059 1.00 88.19 90 LYS A O 1
ATOM 697 N N . CYS A 1 91 ? -5.110 0.902 -6.627 1.00 89.00 91 CYS A N 1
ATOM 698 C CA . CYS A 1 91 ? -5.053 1.343 -5.232 1.00 89.00 91 CYS A CA 1
ATOM 699 C C . CYS A 1 91 ? -5.529 0.217 -4.311 1.00 89.00 91 CYS A C 1
ATOM 701 O O . CYS A 1 91 ? -6.504 -0.463 -4.637 1.00 89.00 91 CYS A O 1
ATOM 703 N N . CYS A 1 92 ? -4.865 0.047 -3.165 1.00 91.75 92 CYS A N 1
ATOM 704 C CA . CYS A 1 92 ? -5.309 -0.871 -2.119 1.00 91.75 92 CYS A CA 1
ATOM 705 C C . CYS A 1 92 ? -6.487 -0.222 -1.391 1.00 91.75 92 CYS A C 1
ATOM 707 O O . CYS A 1 92 ? -6.320 0.820 -0.759 1.00 91.75 92 CYS A O 1
ATOM 709 N N . ARG A 1 93 ? -7.687 -0.781 -1.545 1.00 91.62 93 ARG A N 1
ATOM 710 C CA . ARG A 1 93 ? -8.915 -0.221 -0.974 1.00 91.62 93 ARG A CA 1
ATOM 711 C C . ARG A 1 93 ? -9.897 -1.320 -0.608 1.00 91.62 93 ARG A C 1
ATOM 713 O O . ARG A 1 93 ? -9.855 -2.395 -1.203 1.00 91.62 93 ARG A O 1
ATOM 720 N N . MET A 1 94 ? -10.816 -0.990 0.294 1.00 90.06 94 MET A N 1
ATOM 721 C CA . MET A 1 94 ? -11.950 -1.849 0.613 1.00 90.06 94 MET A CA 1
ATOM 722 C C . MET A 1 94 ? -12.821 -2.031 -0.641 1.00 90.06 94 MET A C 1
ATOM 724 O O . MET A 1 94 ? -13.135 -1.049 -1.329 1.00 90.06 94 MET A O 1
ATOM 728 N N . VAL A 1 95 ? -13.150 -3.282 -0.961 1.00 88.50 95 VAL A N 1
ATOM 729 C CA . VAL A 1 95 ? -14.049 -3.644 -2.072 1.00 88.50 95 VAL A CA 1
ATOM 730 C C . VAL A 1 95 ? -15.397 -4.080 -1.515 1.00 88.50 95 VAL A C 1
ATOM 732 O O . VAL A 1 95 ? -16.412 -3.539 -1.941 1.00 88.50 95 VAL A O 1
ATOM 735 N N . ASP A 1 96 ? -15.369 -4.952 -0.510 1.00 85.56 96 ASP A N 1
ATOM 736 C CA . ASP A 1 96 ? -16.542 -5.428 0.215 1.00 85.56 96 ASP A CA 1
ATOM 737 C C . ASP A 1 96 ? -16.532 -4.854 1.634 1.00 85.56 96 ASP A C 1
ATOM 739 O O . ASP A 1 96 ? -15.491 -4.819 2.292 1.00 85.56 96 ASP A O 1
ATOM 743 N N . SER A 1 97 ? -17.682 -4.369 2.098 1.00 84.19 97 SER A N 1
ATOM 744 C CA . SER A 1 97 ? -17.837 -3.801 3.437 1.00 84.19 97 SER A CA 1
ATOM 745 C C . SER A 1 97 ? -19.082 -4.365 4.101 1.00 84.19 97 SER A C 1
ATOM 747 O O . SER A 1 97 ? -20.182 -4.221 3.562 1.00 84.19 97 SER A O 1
ATOM 749 N N . GLU A 1 98 ? -18.912 -4.939 5.284 1.00 82.94 98 GLU A N 1
ATOM 750 C CA . GLU A 1 98 ? -20.006 -5.268 6.188 1.00 82.94 98 GLU A CA 1
ATOM 751 C C . GLU A 1 98 ? -20.053 -4.234 7.317 1.00 82.94 98 GLU A C 1
ATOM 753 O O . GLU A 1 98 ? -19.019 -3.851 7.868 1.00 82.94 98 GLU A O 1
ATOM 758 N N . TRP A 1 99 ? -21.255 -3.755 7.633 1.00 81.25 99 TRP A N 1
ATOM 759 C CA . TRP A 1 99 ? -21.474 -2.781 8.697 1.00 81.25 99 TRP A CA 1
ATOM 760 C C . TRP A 1 99 ? -22.061 -3.493 9.904 1.00 81.25 99 TRP A C 1
ATOM 762 O O . TRP A 1 99 ? -23.101 -4.140 9.805 1.00 81.25 99 TRP A O 1
ATOM 772 N N . VAL A 1 100 ? -21.399 -3.347 11.045 1.00 77.31 100 VAL A N 1
ATOM 773 C CA . VAL A 1 100 ? -21.835 -3.928 12.313 1.00 77.31 100 VAL A CA 1
ATOM 774 C C . VAL A 1 100 ? -22.412 -2.806 13.168 1.00 77.31 100 VAL A C 1
ATOM 776 O O . VAL A 1 100 ? -21.802 -1.748 13.308 1.00 77.31 100 VAL A O 1
ATOM 779 N N . SER A 1 101 ? -23.601 -3.022 13.726 1.00 76.62 101 SER A N 1
ATOM 780 C CA . SER A 1 101 ? -24.199 -2.085 14.682 1.00 76.62 101 SER A CA 1
ATOM 781 C C . SER A 1 101 ? -23.533 -2.210 16.059 1.00 76.62 101 SER A C 1
ATOM 783 O O . SER A 1 101 ? -23.036 -3.283 16.418 1.00 76.62 101 SER A O 1
ATOM 785 N N . ASN A 1 102 ? -23.553 -1.145 16.864 1.00 65.50 102 ASN A N 1
ATOM 786 C CA . ASN A 1 102 ? -22.963 -1.162 18.211 1.00 65.50 102 ASN A CA 1
ATOM 787 C C . ASN A 1 102 ? -23.570 -2.255 19.114 1.00 65.50 102 ASN A C 1
ATOM 789 O O . ASN A 1 102 ? -22.857 -2.864 19.909 1.00 65.50 102 ASN A O 1
ATOM 793 N N . GLU A 1 103 ? -24.855 -2.573 18.938 1.00 64.31 103 GLU A N 1
ATOM 794 C CA . GLU A 1 103 ? -25.547 -3.641 19.676 1.00 64.31 103 GLU A CA 1
ATOM 795 C C . GLU A 1 103 ? -24.935 -5.020 19.382 1.00 64.31 103 GLU A C 1
ATOM 797 O O . GLU A 1 103 ? -24.669 -5.806 20.292 1.00 64.31 103 GLU A O 1
ATOM 802 N N . SER A 1 104 ? -24.628 -5.287 18.110 1.00 58.66 104 SER A N 1
ATOM 803 C CA . SER A 1 104 ? -23.940 -6.508 17.676 1.00 58.66 104 SER A CA 1
ATOM 804 C C . SER A 1 104 ? -22.455 -6.546 18.059 1.00 58.66 104 SER A C 1
ATOM 806 O O . SER A 1 104 ? -21.902 -7.631 18.221 1.00 58.66 104 SER A O 1
ATOM 808 N N . LEU A 1 105 ? -21.806 -5.395 18.262 1.00 57.09 105 LEU A N 1
ATOM 809 C CA . LEU A 1 105 ? -20.390 -5.324 18.632 1.00 57.09 105 LEU A CA 1
ATOM 810 C C . LEU A 1 105 ? -20.140 -5.777 20.083 1.00 57.09 105 LEU A C 1
ATOM 812 O O . LEU A 1 105 ? -19.148 -6.448 20.370 1.00 57.09 105 LEU A O 1
ATOM 816 N N . HIS A 1 106 ? -21.072 -5.480 20.994 1.00 54.19 106 HIS A N 1
ATOM 817 C CA . HIS A 1 106 ? -21.013 -5.956 22.380 1.00 54.19 106 HIS A CA 1
ATOM 818 C C . HIS A 1 106 ? -21.170 -7.480 22.504 1.00 54.19 106 HIS A C 1
ATOM 820 O O . HIS A 1 106 ? -20.643 -8.065 23.451 1.00 54.19 106 HIS A O 1
ATOM 826 N N . ALA A 1 107 ? -21.840 -8.124 21.544 1.00 51.03 107 ALA A N 1
ATOM 827 C CA . ALA A 1 107 ? -22.031 -9.574 21.506 1.00 51.03 107 ALA A CA 1
ATOM 828 C C . ALA A 1 107 ? -20.839 -10.341 20.896 1.00 51.03 107 ALA A C 1
ATOM 830 O O . ALA A 1 107 ? -20.735 -11.549 21.087 1.00 51.03 107 ALA A O 1
ATOM 831 N N . HIS A 1 108 ? -19.932 -9.659 20.183 1.00 50.00 108 HIS A N 1
ATOM 832 C CA . HIS A 1 108 ? -18.926 -10.286 19.314 1.00 50.00 108 HIS A CA 1
ATOM 833 C C . HIS A 1 108 ? -17.469 -10.046 19.747 1.00 50.00 108 HIS A C 1
ATOM 835 O O . HIS A 1 108 ? -16.553 -10.083 18.924 1.00 50.00 108 HIS A O 1
ATOM 841 N N . LYS A 1 109 ? -17.234 -9.837 21.050 1.00 50.78 109 LYS A N 1
ATOM 842 C CA . LYS A 1 109 ? -15.903 -9.576 21.637 1.00 50.78 109 LYS A CA 1
ATOM 843 C C . LYS A 1 109 ? -14.836 -10.654 21.355 1.00 50.78 109 LYS A C 1
ATOM 845 O O . LYS A 1 109 ? -13.655 -10.368 21.535 1.00 50.78 109 LYS A O 1
ATOM 850 N N . ASP A 1 110 ? -15.226 -11.828 20.851 1.00 45.56 110 ASP A N 1
ATOM 851 C CA . ASP A 1 110 ? -14.343 -12.989 20.674 1.00 45.56 110 ASP A CA 1
ATOM 852 C C . ASP A 1 110 ? -14.049 -13.372 19.205 1.00 45.56 110 ASP A C 1
ATOM 854 O O . ASP A 1 110 ? -13.330 -14.339 18.957 1.00 45.56 110 ASP A O 1
ATOM 858 N N . GLY A 1 111 ? -14.575 -12.645 18.210 1.00 43.56 111 GLY A N 1
ATOM 859 C CA . GLY A 1 111 ? -14.491 -13.050 16.798 1.00 43.56 111 GLY A CA 1
ATOM 860 C C . GLY A 1 111 ? -13.712 -12.083 15.911 1.00 43.56 111 GLY A C 1
ATOM 861 O O . GLY A 1 111 ? -14.136 -10.951 15.701 1.00 43.56 111 GLY A O 1
ATOM 862 N N . MET A 1 112 ? -12.597 -12.544 15.340 1.00 43.72 112 MET A N 1
ATOM 863 C CA . MET A 1 112 ? -11.945 -11.894 14.199 1.00 43.72 112 MET A CA 1
ATOM 864 C C . MET A 1 112 ? -12.892 -11.949 12.989 1.00 43.72 112 MET A C 1
ATOM 866 O O . MET A 1 112 ? -13.273 -13.042 12.581 1.00 43.72 112 MET A O 1
ATOM 870 N N . PHE A 1 113 ? -13.266 -10.801 12.413 1.00 53.09 113 PHE A N 1
ATOM 871 C CA . PHE A 1 113 ? -13.936 -10.766 11.108 1.00 53.09 113 PHE A CA 1
ATOM 872 C C . PHE A 1 113 ? -12.887 -11.077 10.032 1.00 53.09 113 PHE A C 1
ATOM 874 O O . PHE A 1 113 ? -12.147 -10.186 9.608 1.00 53.09 113 PHE A O 1
ATOM 881 N N . THR A 1 114 ? -12.761 -12.359 9.684 1.00 42.03 114 THR A N 1
ATOM 882 C CA . THR A 1 114 ? -11.963 -12.865 8.552 1.00 42.03 114 THR A CA 1
ATOM 883 C C . THR A 1 114 ? -12.769 -12.891 7.273 1.00 42.03 114 THR A C 1
ATOM 885 O O . THR A 1 114 ? -13.908 -13.404 7.347 1.00 42.03 114 THR A O 1
#

Radius of gyration: 30.23 Å; chains: 1; bounding box: 95×34×56 Å

Foldseek 3Di:
DPPPPPPPPPDPVVVVVVVVVVVVVVVVVVVVVVVVVVLPDFDKDKDWDWDWDDDPPDDIDIAIDIFIDGDWDKDWDQDPVPRDIDIDTDDRGDPDDDDDDPVRRVVPPPDDPD